Protein AF-A0A3D6E0A5-F1 (afdb_monomer_lite)

Secondary structure (DSSP, 8-state):
-EEEEE--SSS-EE-TT-EEESTT--TTSEE-BS-SEE-TT-EEEEEES-GGGHHHHHHHHHTT-PPTT--EEEE--TT----TT-EEEEEE-TTS-EEEEEEE-SPPTTB-B--TT---EEE-PBP-TTSTT-EE-TTSS-EE-TTT---PPPHHHHHHHHHHHHHHHHHHHTT--

Radius of gyration: 19.23 Å; chains: 1; bounding box: 33×54×60 Å

Foldseek 3Di:
DKDKDFQQDQAKDAQVQKAKAKQVQFTPFKRKFQDGIAGHQWMAMEAEDAPVCVVVVCCFAQNVHRDPPHGYIYIYHPPGDADQQKMKIWMAGNVSHTPAIEIEGHDDFQWDFDDLVRDGYYGYHIADDPPQQWHQTPNRRHIDRHRRRGNDDPCVVVVVVVVVVVVVVVVVVVVVD

pLDDT: mean 89.57, std 15.2, range [41.59, 98.75]

Structure (mmCIF, N/CA/C/O backbone):
data_AF-A0A3D6E0A5-F1
#
_entry.id   AF-A0A3D6E0A5-F1
#
loop_
_atom_site.group_PDB
_atom_site.id
_atom_site.type_symbol
_atom_site.label_atom_id
_atom_site.label_alt_id
_atom_site.label_comp_id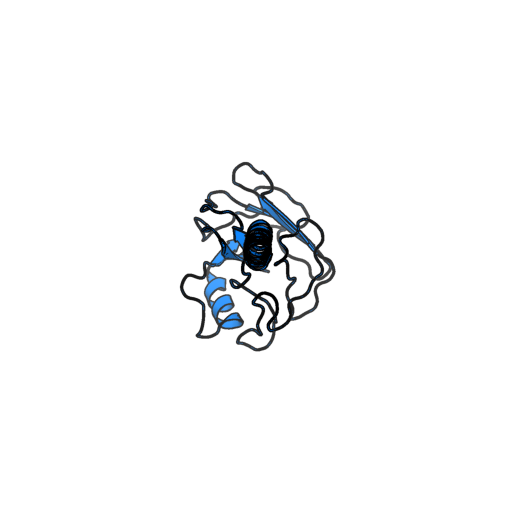
_atom_site.label_asym_id
_atom_site.label_entity_id
_atom_site.label_seq_id
_atom_site.pdbx_PDB_ins_code
_atom_site.Cartn_x
_atom_site.Cartn_y
_atom_site.Cartn_z
_atom_site.occupancy
_atom_site.B_iso_or_equiv
_atom_site.auth_seq_id
_atom_site.auth_comp_id
_atom_site.auth_asym_id
_atom_site.auth_atom_id
_atom_site.pdbx_PDB_model_num
ATOM 1 N N . ASP A 1 1 ? 1.476 5.885 -8.068 1.00 93.38 1 ASP A N 1
ATOM 2 C CA . ASP A 1 1 ? 1.924 5.142 -6.870 1.00 93.38 1 ASP A CA 1
ATOM 3 C C . ASP A 1 1 ? 0.950 4.048 -6.454 1.00 93.38 1 ASP A C 1
ATOM 5 O O . ASP A 1 1 ? -0.028 3.810 -7.159 1.00 93.38 1 ASP A O 1
ATOM 9 N N . TRP A 1 2 ? 1.235 3.323 -5.371 1.00 97.38 2 TRP A N 1
ATOM 10 C CA . TRP A 1 2 ? 0.313 2.346 -4.787 1.00 97.38 2 TRP A CA 1
ATOM 11 C C . TRP A 1 2 ? 0.581 2.151 -3.292 1.00 97.38 2 TRP A C 1
ATOM 13 O O . TRP A 1 2 ? 1.683 2.415 -2.812 1.00 97.38 2 TRP A O 1
ATOM 23 N N . PHE A 1 3 ? -0.422 1.660 -2.568 1.00 97.94 3 PHE A N 1
ATOM 24 C CA . PHE A 1 3 ? -0.287 1.196 -1.188 1.00 97.94 3 PHE A CA 1
ATOM 25 C C . PHE A 1 3 ? -1.144 -0.053 -0.953 1.00 97.94 3 PHE A C 1
ATOM 27 O O . PHE A 1 3 ? -2.043 -0.369 -1.737 1.00 97.94 3 PHE A O 1
ATOM 34 N N . GLU A 1 4 ? -0.863 -0.762 0.136 1.00 96.38 4 GLU A N 1
ATOM 35 C CA . GLU A 1 4 ? -1.646 -1.905 0.603 1.00 96.38 4 GLU A CA 1
ATOM 36 C C . GLU A 1 4 ? -2.386 -1.540 1.890 1.00 96.38 4 GLU A C 1
ATOM 38 O O . GLU A 1 4 ? -1.861 -0.817 2.739 1.00 96.38 4 GLU A O 1
ATOM 43 N N . LEU A 1 5 ? -3.610 -2.044 2.031 1.00 97.00 5 LEU A N 1
ATOM 44 C CA . LEU A 1 5 ? -4.405 -1.922 3.245 1.00 97.00 5 LEU A CA 1
ATOM 45 C C . LEU A 1 5 ? -4.794 -3.315 3.737 1.00 97.00 5 LEU A C 1
ATOM 47 O O . LEU A 1 5 ? -5.479 -4.057 3.033 1.00 97.00 5 LEU A O 1
ATOM 51 N N . THR A 1 6 ? -4.383 -3.642 4.958 1.00 95.25 6 THR A N 1
ATOM 52 C CA . THR A 1 6 ? -4.689 -4.921 5.606 1.00 95.25 6 THR A CA 1
ATOM 53 C C . THR A 1 6 ? -5.752 -4.724 6.673 1.00 95.25 6 THR A C 1
ATOM 55 O O . THR A 1 6 ? -5.620 -3.863 7.544 1.00 95.25 6 THR A O 1
ATOM 58 N N . ASN A 1 7 ? -6.792 -5.551 6.653 1.00 94.81 7 ASN A N 1
ATOM 59 C CA . ASN A 1 7 ? -7.727 -5.638 7.764 1.00 94.81 7 ASN A CA 1
ATOM 60 C C . ASN A 1 7 ? -7.181 -6.614 8.810 1.00 94.81 7 ASN A C 1
ATOM 62 O O . ASN A 1 7 ? -7.323 -7.826 8.678 1.00 94.81 7 ASN A O 1
ATOM 66 N N . THR A 1 8 ? -6.576 -6.087 9.869 1.00 92.12 8 THR A N 1
ATOM 67 C CA . THR A 1 8 ? -6.044 -6.898 10.975 1.00 92.12 8 THR A CA 1
ATOM 68 C C . THR A 1 8 ? -7.121 -7.364 11.959 1.00 92.12 8 THR A C 1
ATOM 70 O O . THR A 1 8 ? -6.834 -8.159 12.848 1.00 92.12 8 THR A O 1
ATOM 73 N N . GLY A 1 9 ? -8.364 -6.897 11.805 1.00 91.44 9 GLY A N 1
ATOM 74 C CA . GLY A 1 9 ? -9.479 -7.269 12.665 1.00 91.44 9 GLY A CA 1
ATOM 75 C C . GLY A 1 9 ? -10.086 -8.636 12.335 1.00 91.44 9 GLY A C 1
ATOM 76 O O . GLY A 1 9 ? -9.824 -9.249 11.302 1.00 91.44 9 GLY A O 1
ATOM 77 N N . ALA A 1 10 ? -10.978 -9.093 13.215 1.00 92.75 10 ALA A N 1
ATOM 78 C CA . ALA A 1 10 ? -11.644 -10.396 13.108 1.00 92.75 10 ALA A CA 1
ATOM 79 C C . ALA A 1 10 ? -12.917 -10.401 12.236 1.00 92.75 10 ALA A C 1
ATOM 81 O O . ALA A 1 10 ? -13.546 -11.446 12.065 1.00 92.75 10 ALA A O 1
ATOM 82 N N . VAL A 1 11 ? -13.336 -9.249 11.705 1.00 95.31 11 VAL A N 1
ATOM 83 C CA . VAL A 1 11 ? -14.570 -9.103 10.916 1.00 95.31 11 VAL A CA 1
ATOM 84 C C . VAL A 1 11 ? -14.313 -8.332 9.634 1.00 95.31 11 VAL A C 1
ATOM 86 O O . VAL A 1 11 ? -13.415 -7.496 9.579 1.00 95.31 11 VAL A O 1
ATOM 89 N N . ALA A 1 12 ? -15.120 -8.596 8.607 1.00 97.19 12 ALA A N 1
ATOM 90 C CA . ALA A 1 12 ? -15.023 -7.873 7.347 1.00 97.19 12 ALA A CA 1
ATOM 91 C C . ALA A 1 12 ? -15.338 -6.378 7.530 1.00 97.19 12 ALA A C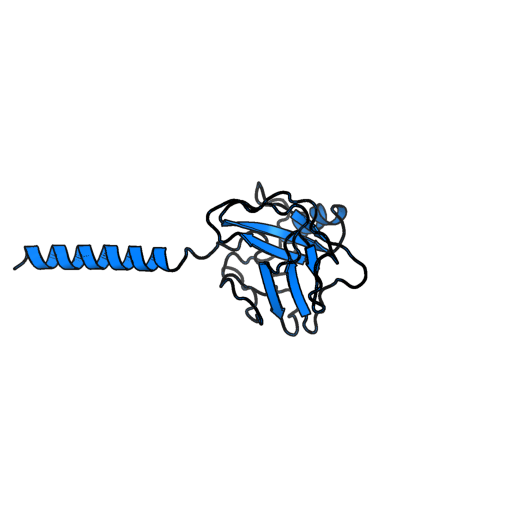 1
ATOM 93 O O . ALA A 1 12 ? -16.301 -6.014 8.210 1.00 97.19 12 ALA A O 1
ATOM 94 N N . VAL A 1 13 ? -14.549 -5.524 6.879 1.00 98.25 13 VAL A N 1
ATOM 95 C CA . VAL A 1 13 ? -14.703 -4.066 6.889 1.00 98.25 13 VAL A CA 1
ATOM 96 C C . VAL A 1 13 ? -15.248 -3.610 5.542 1.00 98.25 13 VAL A C 1
ATOM 98 O O . VAL A 1 13 ? -14.695 -3.942 4.497 1.00 98.25 13 VAL A O 1
ATOM 101 N N . ASN A 1 14 ? -16.341 -2.847 5.558 1.00 98.25 14 ASN A N 1
ATOM 102 C CA . ASN A 1 14 ? -16.909 -2.229 4.361 1.00 98.25 14 ASN A CA 1
ATOM 103 C C . ASN A 1 14 ? -16.15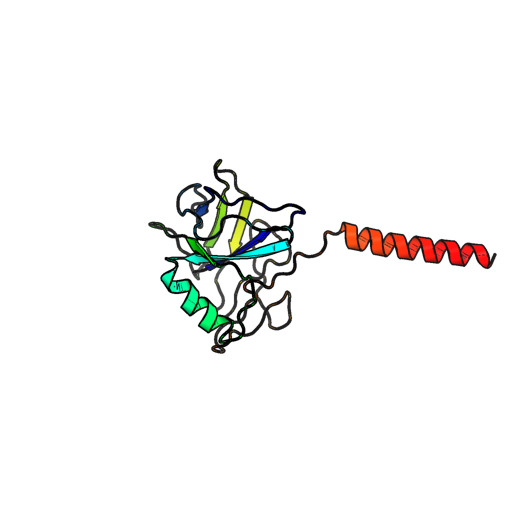9 -0.927 4.033 1.00 98.25 14 ASN A C 1
ATOM 105 O O . ASN A 1 14 ? -16.028 -0.064 4.903 1.00 98.25 14 ASN A O 1
ATOM 109 N N . LEU A 1 15 ? -15.709 -0.784 2.784 1.00 98.50 15 LEU A N 1
ATOM 110 C CA . LEU A 1 15 ? -14.943 0.373 2.306 1.00 98.50 15 LEU A CA 1
ATOM 111 C C . LEU A 1 15 ? -15.792 1.426 1.579 1.00 98.50 15 LEU A C 1
ATOM 113 O O . LEU A 1 15 ? -15.262 2.386 1.023 1.00 98.50 15 LEU A O 1
ATOM 117 N N . GLY A 1 16 ? -17.114 1.269 1.553 1.00 98.19 16 GLY A N 1
ATOM 118 C CA . GLY A 1 16 ? -18.021 2.204 0.902 1.00 98.19 16 GLY A CA 1
ATOM 119 C C . GLY A 1 16 ? -17.827 3.621 1.436 1.00 98.19 16 GLY A C 1
ATOM 120 O O . GLY A 1 16 ? -18.004 3.866 2.626 1.00 98.19 16 GLY A O 1
ATOM 121 N N . GLY A 1 17 ? -17.450 4.545 0.550 1.00 98.00 17 GLY A N 1
ATOM 122 C CA . GLY A 1 17 ? -17.202 5.949 0.886 1.00 98.00 17 GLY A CA 1
ATOM 123 C C . GLY A 1 17 ? -15.860 6.228 1.567 1.00 98.00 17 GLY A C 1
ATOM 124 O O . GLY A 1 17 ? -15.648 7.353 2.004 1.00 98.00 17 GLY A O 1
ATOM 125 N N . TRP A 1 18 ? -14.962 5.245 1.675 1.00 98.75 18 TRP A N 1
ATOM 126 C CA . TRP A 1 18 ? -13.612 5.484 2.180 1.00 98.75 18 TRP A CA 1
ATOM 127 C C . TRP A 1 18 ? -12.785 6.295 1.184 1.00 98.75 18 TRP A C 1
ATOM 129 O O . TRP A 1 18 ? -13.012 6.272 -0.028 1.00 98.75 18 TRP A O 1
ATOM 139 N N . SER A 1 19 ? -11.790 6.997 1.709 1.00 98.44 19 SER A N 1
ATOM 140 C CA . SER A 1 19 ? -10.868 7.821 0.932 1.00 98.44 19 SER A CA 1
ATOM 141 C C . SER A 1 19 ? -9.463 7.716 1.496 1.00 98.44 19 SER A C 1
ATOM 143 O O . SER A 1 19 ? -9.303 7.485 2.695 1.00 98.44 19 SER A O 1
ATOM 145 N N . MET A 1 20 ? -8.467 7.968 0.661 1.00 98.31 20 MET A N 1
ATOM 146 C CA . MET A 1 20 ? -7.109 8.243 1.104 1.00 98.31 20 MET A CA 1
ATOM 147 C C . MET A 1 20 ? -6.721 9.691 0.812 1.00 98.31 20 MET A C 1
ATOM 149 O O . MET A 1 20 ? -7.386 10.377 0.029 1.00 98.31 20 MET A O 1
ATOM 153 N N . ASP A 1 21 ? -5.661 10.131 1.470 1.00 97.81 21 ASP A N 1
ATOM 154 C CA . ASP A 1 21 ? -4.924 11.337 1.129 1.00 97.81 21 ASP A CA 1
ATOM 155 C C . ASP A 1 21 ? -3.444 11.169 1.487 1.00 97.81 21 ASP A C 1
ATOM 157 O O . ASP A 1 21 ? -3.081 10.284 2.275 1.00 97.81 21 ASP A O 1
ATOM 161 N N . ASP A 1 22 ? -2.602 12.014 0.906 1.00 96.88 22 ASP A N 1
ATOM 162 C CA . ASP A 1 22 ? -1.162 12.025 1.146 1.00 96.88 22 ASP A CA 1
ATOM 163 C C . ASP A 1 22 ? -0.806 12.831 2.415 1.00 96.88 22 ASP A C 1
ATOM 165 O O . ASP A 1 22 ? -1.545 12.820 3.408 1.00 96.88 22 ASP A O 1
ATOM 169 N N . SER A 1 23 ? 0.332 13.527 2.426 1.00 96.44 23 SER A N 1
ATOM 170 C CA . SER A 1 23 ? 0.779 14.402 3.516 1.00 96.44 23 SER A CA 1
ATOM 171 C C . SER A 1 23 ? -0.233 15.458 3.978 1.00 96.44 23 SER A C 1
ATOM 173 O O . SER A 1 23 ? -0.129 15.922 5.117 1.00 96.44 23 SER A O 1
ATOM 175 N N . SER A 1 24 ? -1.208 15.851 3.151 1.00 95.75 24 SER A N 1
ATOM 176 C CA . SER A 1 24 ? -2.228 16.824 3.567 1.00 95.75 24 SER A CA 1
ATOM 177 C C . SER A 1 24 ? -3.231 16.253 4.588 1.00 95.75 24 SER A C 1
ATOM 179 O O . SER A 1 24 ? -3.807 17.011 5.374 1.00 95.75 24 SER A O 1
ATOM 181 N N . ALA A 1 25 ? -3.377 14.922 4.638 1.00 96.19 25 ALA A N 1
ATOM 182 C CA . ALA A 1 25 ? -4.222 14.186 5.580 1.00 96.19 25 ALA A CA 1
ATOM 183 C C . ALA A 1 25 ? -5.682 14.684 5.644 1.00 96.19 25 ALA A C 1
ATOM 185 O O . ALA A 1 25 ? -6.295 14.754 6.714 1.00 96.19 25 ALA A O 1
ATOM 186 N N . THR A 1 26 ? -6.256 15.011 4.489 1.00 96.44 26 THR A N 1
ATOM 187 C CA . THR A 1 26 ? -7.617 15.524 4.344 1.00 96.44 26 THR A CA 1
ATOM 188 C C . THR A 1 26 ? -8.571 14.419 3.889 1.00 96.44 26 THR A C 1
ATOM 190 O O . THR A 1 26 ? -8.455 13.859 2.802 1.00 96.44 26 THR A O 1
ATOM 193 N N . ALA A 1 27 ? -9.583 14.119 4.704 1.00 97.38 27 ALA A N 1
ATOM 194 C CA . ALA A 1 27 ? -10.605 13.142 4.339 1.00 97.38 27 ALA A CA 1
ATOM 195 C C . ALA A 1 27 ? -11.415 13.574 3.100 1.00 97.38 27 ALA A C 1
ATOM 197 O O . ALA A 1 27 ? -11.771 14.742 2.944 1.00 97.38 27 ALA A O 1
ATOM 198 N N . GLY A 1 28 ? -11.773 12.607 2.253 1.00 95.94 28 GLY A N 1
ATOM 199 C CA . GLY A 1 28 ? -12.629 12.801 1.082 1.00 95.94 28 GLY A CA 1
ATOM 200 C C . GLY A 1 28 ? -11.919 13.276 -0.191 1.00 95.94 28 GLY A C 1
ATOM 201 O O . GLY A 1 28 ? -12.602 13.472 -1.194 1.00 95.94 28 GLY A O 1
ATOM 202 N N . VAL A 1 29 ? -10.591 13.445 -0.180 1.00 94.31 29 VAL A N 1
ATOM 203 C CA . VAL A 1 29 ? -9.826 13.958 -1.335 1.00 94.31 29 VAL A CA 1
ATOM 204 C C . VAL A 1 29 ? -9.706 12.928 -2.460 1.00 94.31 29 VAL A C 1
ATOM 206 O O . VAL A 1 29 ? -10.063 13.239 -3.597 1.00 94.31 29 VAL A O 1
ATOM 209 N N . ALA A 1 30 ? -9.258 11.704 -2.158 1.00 97.62 30 ALA A N 1
ATOM 210 C CA . ALA A 1 30 ? -9.122 10.633 -3.145 1.00 97.62 30 ALA A CA 1
ATOM 211 C C . ALA A 1 30 ? -9.957 9.402 -2.738 1.00 97.62 30 ALA A C 1
ATOM 213 O O . ALA A 1 30 ? -9.525 8.604 -1.901 1.00 97.62 30 ALA A O 1
ATOM 214 N N . PRO A 1 31 ? -11.173 9.225 -3.292 1.00 98.00 31 PRO A N 1
ATOM 215 C CA . PRO A 1 31 ? -12.019 8.075 -2.984 1.00 98.00 31 PRO A CA 1
ATOM 216 C C . PRO A 1 31 ? -11.344 6.744 -3.326 1.00 98.00 31 PRO A C 1
ATOM 218 O O . PRO A 1 31 ? -10.755 6.594 -4.397 1.00 98.00 31 PRO A O 1
ATOM 221 N N . LEU A 1 32 ? -11.495 5.761 -2.440 1.00 98.56 32 LEU A N 1
ATOM 222 C CA . LEU A 1 32 ? -11.082 4.384 -2.689 1.00 98.56 32 LEU A CA 1
ATOM 223 C C . LEU A 1 32 ? -12.170 3.665 -3.489 1.00 98.56 32 LEU A C 1
ATOM 225 O O . LEU A 1 32 ? -13.335 3.618 -3.092 1.00 98.56 32 LEU A O 1
ATOM 229 N N . THR A 1 33 ? -11.799 3.112 -4.640 1.00 98.38 33 THR A N 1
ATOM 230 C CA . THR A 1 33 ? -12.732 2.500 -5.598 1.00 98.38 33 THR A CA 1
ATOM 231 C C . THR A 1 33 ? -12.296 1.091 -5.988 1.00 98.38 33 THR A C 1
ATOM 233 O O . THR A 1 33 ? -11.149 0.710 -5.783 1.00 98.38 33 THR A O 1
ATOM 236 N N . GLY A 1 34 ? -13.213 0.294 -6.543 1.00 97.50 34 GLY A N 1
ATOM 237 C CA . GLY A 1 34 ? -12.928 -1.061 -7.039 1.00 97.50 34 GLY A CA 1
ATOM 238 C C . GLY A 1 34 ? -12.996 -2.176 -5.989 1.00 97.50 34 GLY A C 1
ATOM 239 O O . GLY A 1 34 ? -13.091 -3.339 -6.369 1.00 97.50 34 GLY A O 1
ATOM 240 N N . ILE A 1 35 ? -13.030 -1.841 -4.695 1.00 98.06 35 ILE A N 1
ATOM 241 C CA . ILE A 1 35 ? -13.095 -2.803 -3.584 1.00 98.06 35 ILE A CA 1
ATOM 242 C C . ILE A 1 35 ? -14.245 -2.421 -2.651 1.00 98.06 35 ILE A C 1
ATOM 244 O O . ILE A 1 35 ? -14.290 -1.307 -2.135 1.00 98.06 35 ILE A O 1
ATOM 248 N N . ALA A 1 36 ? -15.183 -3.345 -2.428 1.00 97.38 36 ALA A N 1
ATOM 249 C CA . ALA A 1 36 ? -16.349 -3.105 -1.571 1.00 97.38 36 ALA A CA 1
ATOM 250 C C . ALA A 1 36 ? -16.075 -3.406 -0.090 1.00 97.38 36 ALA A C 1
ATOM 252 O O . ALA A 1 36 ? -16.585 -2.717 0.797 1.00 97.38 36 ALA A O 1
ATOM 253 N N . SER A 1 37 ? -15.288 -4.446 0.185 1.00 97.56 37 SER A N 1
ATOM 254 C CA . SER A 1 37 ? -14.969 -4.878 1.542 1.00 97.56 37 SER A CA 1
ATOM 255 C C . SER A 1 37 ? -13.649 -5.631 1.604 1.00 97.56 37 SER A C 1
ATOM 257 O O . SER A 1 37 ? -13.299 -6.324 0.651 1.00 97.56 37 SER A O 1
ATOM 259 N N . ILE A 1 38 ? -13.000 -5.555 2.763 1.00 96.44 38 ILE A N 1
ATOM 260 C CA . ILE A 1 38 ? -11.809 -6.333 3.109 1.00 96.44 38 ILE A CA 1
ATOM 261 C C . ILE A 1 3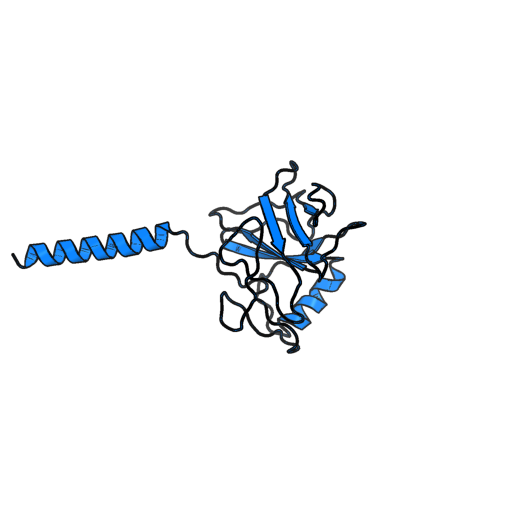8 ? -12.206 -7.353 4.178 1.00 96.44 38 ILE A C 1
ATOM 263 O O . ILE A 1 38 ? -12.684 -6.970 5.251 1.00 96.44 38 ILE A O 1
ATOM 267 N N . ALA A 1 39 ? -12.046 -8.644 3.903 1.00 95.50 39 ALA A N 1
ATOM 268 C CA . ALA A 1 39 ? -12.284 -9.716 4.863 1.00 95.50 39 ALA A CA 1
ATOM 269 C C . ALA A 1 39 ? -11.302 -9.652 6.048 1.00 95.50 39 ALA A C 1
ATOM 271 O O . ALA A 1 39 ? -10.298 -8.947 6.012 1.00 95.50 39 ALA A O 1
ATOM 272 N N . ALA A 1 40 ? -11.602 -10.373 7.128 1.00 93.44 40 ALA A N 1
ATOM 273 C CA . ALA A 1 40 ? -10.693 -10.485 8.268 1.00 93.44 40 ALA A CA 1
ATOM 274 C C . ALA A 1 40 ? -9.351 -11.097 7.830 1.00 93.44 40 ALA A C 1
ATOM 276 O O . ALA A 1 40 ? -9.339 -12.163 7.214 1.00 93.44 40 ALA A O 1
ATOM 277 N N . GLY A 1 41 ? -8.242 -10.427 8.139 1.00 90.31 41 GLY A N 1
ATOM 278 C CA . GLY A 1 41 ? -6.892 -10.837 7.747 1.00 90.31 41 GLY A CA 1
ATOM 279 C C . GLY A 1 41 ? -6.556 -10.648 6.264 1.00 90.31 41 GLY A C 1
ATOM 280 O O . GLY A 1 41 ? -5.479 -11.059 5.845 1.00 90.31 41 GLY A O 1
ATOM 281 N N . GLU A 1 42 ? -7.450 -10.065 5.460 1.00 93.31 42 GLU A N 1
ATOM 282 C CA . GLU A 1 42 ? -7.192 -9.814 4.042 1.00 93.31 42 GLU A CA 1
ATOM 283 C C . GLU A 1 42 ? -6.391 -8.521 3.844 1.00 93.31 42 GLU A C 1
ATOM 285 O O . GLU A 1 42 ? -6.620 -7.510 4.514 1.00 93.31 42 GLU A O 1
ATOM 290 N N . SER A 1 43 ? -5.483 -8.568 2.874 1.00 94.44 43 SER A N 1
ATOM 291 C CA . SER A 1 43 ? -4.778 -7.421 2.319 1.00 94.44 43 SER A CA 1
ATOM 292 C C . SER A 1 43 ? -5.300 -7.091 0.929 1.00 94.44 43 SER A C 1
ATOM 294 O O . SER A 1 43 ? -5.460 -7.982 0.093 1.00 94.44 43 SER A O 1
ATOM 296 N N . VAL A 1 44 ? -5.499 -5.805 0.656 1.00 97.19 44 VAL A N 1
ATOM 297 C CA . VAL A 1 44 ? -5.914 -5.313 -0.661 1.00 97.19 44 VAL A CA 1
ATOM 298 C C . VAL A 1 44 ? -5.011 -4.189 -1.141 1.00 97.19 44 VAL A C 1
ATOM 300 O O . VAL A 1 44 ? -4.411 -3.477 -0.338 1.00 97.19 44 VAL A O 1
ATOM 303 N N . ILE A 1 45 ? -4.936 -4.004 -2.456 1.00 98.25 45 ILE A N 1
ATOM 304 C CA . ILE A 1 45 ? -4.023 -3.042 -3.079 1.00 98.25 45 ILE A CA 1
ATOM 305 C C . ILE A 1 45 ? -4.821 -1.888 -3.668 1.00 98.25 45 ILE A C 1
ATOM 307 O O . ILE A 1 45 ? -5.824 -2.105 -4.346 1.00 98.25 45 ILE A O 1
ATOM 311 N N . PHE A 1 46 ? -4.344 -0.665 -3.464 1.00 98.56 46 PHE A N 1
ATOM 312 C CA . PHE A 1 46 ? -4.876 0.533 -4.096 1.00 98.56 46 PHE A CA 1
ATOM 313 C C . PHE A 1 46 ? -3.800 1.195 -4.946 1.00 98.56 46 PHE A C 1
ATOM 315 O O . PHE A 1 46 ? -2.743 1.565 -4.442 1.00 98.56 46 PHE A O 1
ATOM 322 N N . ILE A 1 47 ? -4.082 1.349 -6.239 1.00 98.38 47 ILE A N 1
ATOM 323 C CA . ILE A 1 47 ? -3.173 1.966 -7.210 1.00 98.38 47 ILE A CA 1
ATOM 324 C C . ILE A 1 47 ? -3.685 3.360 -7.558 1.00 98.38 47 ILE A C 1
ATOM 326 O O . ILE A 1 47 ? -4.865 3.532 -7.878 1.00 98.38 47 ILE A O 1
ATOM 330 N N . GLU A 1 48 ? -2.790 4.338 -7.554 1.00 98.00 48 GLU A N 1
ATOM 331 C CA . GLU A 1 48 ? -3.087 5.675 -8.043 1.00 98.00 48 GLU A CA 1
ATOM 332 C C . GLU A 1 48 ? -3.412 5.640 -9.541 1.00 98.00 48 GLU A C 1
ATOM 334 O O . GLU A 1 48 ? -2.611 5.189 -10.362 1.00 98.00 48 GLU A O 1
ATOM 339 N N . GLY A 1 49 ? -4.587 6.134 -9.909 1.00 96.56 49 GLY A N 1
ATOM 340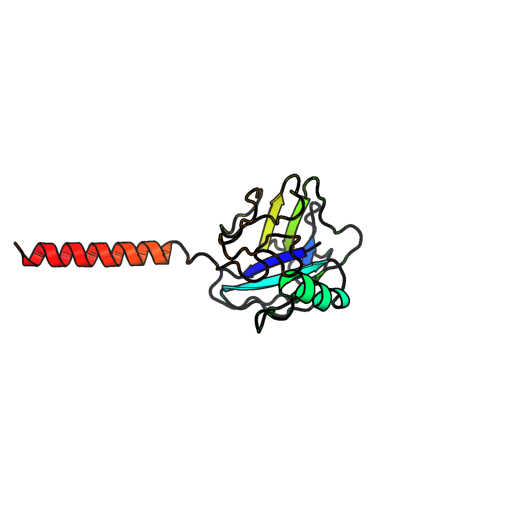 C CA . GLY A 1 49 ? -5.080 6.178 -11.273 1.00 96.56 49 GLY A CA 1
ATOM 341 C C . GLY A 1 49 ? -6.413 5.457 -11.414 1.00 96.56 49 GLY A C 1
ATOM 342 O O . GLY A 1 49 ? -7.316 5.601 -10.593 1.00 96.56 49 GLY A O 1
ATOM 343 N N . SER A 1 50 ? -6.564 4.713 -12.507 1.00 95.38 50 SER A N 1
ATOM 344 C CA . SER A 1 50 ? -7.810 4.018 -12.834 1.00 95.38 50 SER A CA 1
ATOM 345 C C . SER A 1 50 ? -7.590 2.519 -12.993 1.00 95.38 50 SER A C 1
ATOM 347 O O . SER A 1 50 ? -6.456 2.056 -13.134 1.00 95.38 50 SER A O 1
ATOM 349 N N . SER A 1 51 ? -8.688 1.766 -13.062 1.00 97.06 51 SER A N 1
ATOM 350 C CA . SER A 1 51 ? -8.670 0.308 -13.210 1.00 97.06 51 SER A CA 1
ATOM 351 C C . SER A 1 51 ? -7.934 -0.194 -14.457 1.00 97.06 51 SER A C 1
ATOM 353 O O . SER A 1 51 ? -7.553 -1.363 -14.513 1.00 97.06 51 SER A O 1
ATOM 355 N N . SER A 1 52 ? -7.657 0.679 -15.434 1.00 97.12 52 SER A N 1
ATOM 356 C CA . SER A 1 52 ? -6.809 0.363 -16.588 1.00 97.12 52 SER A CA 1
ATOM 357 C C . SER A 1 52 ? -5.377 -0.036 -16.209 1.00 97.12 52 SER A C 1
ATOM 359 O O . SER A 1 52 ? -4.709 -0.689 -17.004 1.00 97.12 52 SER A O 1
ATOM 361 N N . LEU A 1 53 ? -4.891 0.356 -15.026 1.00 97.19 53 LEU A N 1
ATOM 362 C CA . LEU A 1 53 ? -3.540 0.040 -14.547 1.00 97.19 53 LEU A CA 1
ATOM 363 C C . LEU A 1 53 ? -3.452 -1.326 -13.853 1.00 97.19 53 LEU A C 1
ATOM 365 O O . LEU A 1 53 ? -2.358 -1.874 -13.725 1.00 97.19 53 LEU A O 1
ATOM 369 N N . ASN A 1 54 ? -4.584 -1.904 -13.441 1.00 97.00 54 ASN A N 1
ATOM 370 C CA . ASN A 1 54 ? -4.607 -3.089 -12.579 1.00 97.00 54 ASN A CA 1
ATOM 371 C C . ASN A 1 54 ? -3.984 -4.309 -13.275 1.00 97.00 54 ASN A C 1
ATOM 373 O O . ASN A 1 54 ? -3.225 -5.052 -12.660 1.00 97.00 54 ASN A O 1
ATOM 377 N N . ALA A 1 55 ? -4.248 -4.491 -14.574 1.00 96.38 55 ALA A N 1
ATOM 378 C CA . ALA A 1 55 ? -3.658 -5.581 -15.353 1.00 96.38 55 ALA A CA 1
ATOM 379 C C . ALA A 1 55 ? -2.134 -5.437 -15.497 1.00 96.38 55 ALA A C 1
ATOM 381 O O . ALA A 1 55 ? -1.410 -6.425 -15.386 1.00 96.38 55 ALA A O 1
ATOM 382 N N . THR A 1 56 ? -1.644 -4.210 -15.699 1.00 97.31 56 THR A N 1
ATOM 383 C CA . THR A 1 56 ? -0.205 -3.925 -15.764 1.00 97.31 56 THR A CA 1
ATOM 384 C C . THR A 1 56 ? 0.459 -4.217 -14.427 1.00 97.31 56 THR A C 1
ATOM 386 O O . THR A 1 56 ? 1.451 -4.933 -14.397 1.00 97.31 56 THR A O 1
ATOM 389 N N . PHE A 1 57 ? -0.126 -3.749 -13.321 1.00 97.56 57 PHE A N 1
ATOM 390 C CA . PHE A 1 57 ? 0.381 -4.035 -11.980 1.00 97.56 57 PHE A CA 1
ATOM 391 C C . PHE A 1 57 ? 0.483 -5.541 -11.721 1.00 97.56 57 PHE A C 1
ATOM 393 O O . PHE A 1 57 ? 1.523 -6.024 -11.277 1.00 97.56 57 PHE A O 1
ATOM 400 N N . LEU A 1 58 ? -0.571 -6.295 -12.054 1.00 97.12 58 LEU A N 1
ATOM 401 C CA . LEU A 1 58 ? -0.575 -7.749 -11.907 1.00 97.12 58 LEU A CA 1
ATOM 402 C C . LEU A 1 58 ? 0.525 -8.415 -12.736 1.00 97.12 58 LEU A C 1
ATOM 404 O O . LEU A 1 58 ? 1.227 -9.289 -12.233 1.00 97.12 58 LEU A O 1
ATOM 408 N N . SER A 1 59 ? 0.696 -7.987 -13.988 1.00 97.06 59 SER A N 1
ATOM 409 C CA . SER A 1 59 ? 1.734 -8.520 -14.869 1.00 97.06 59 SER A CA 1
ATOM 410 C C . SER A 1 59 ? 3.144 -8.202 -14.366 1.00 97.06 59 SER A C 1
ATOM 412 O O . SER A 1 59 ? 4.006 -9.071 -14.445 1.00 97.06 59 SER A O 1
ATOM 414 N N . THR A 1 60 ? 3.385 -6.990 -13.862 1.00 97.62 60 THR A N 1
ATOM 415 C CA . THR A 1 60 ? 4.687 -6.566 -13.323 1.00 97.62 60 THR A CA 1
ATOM 416 C C . THR A 1 60 ? 5.047 -7.355 -12.072 1.00 97.62 60 THR A C 1
ATOM 418 O O . THR A 1 60 ? 6.120 -7.946 -11.996 1.00 97.62 60 THR A O 1
ATOM 421 N N . TRP A 1 61 ? 4.135 -7.428 -11.102 1.00 97.62 61 TRP A N 1
ATOM 422 C CA . TRP A 1 61 ? 4.435 -8.058 -9.820 1.00 97.62 61 TRP A CA 1
ATOM 423 C C . TRP A 1 61 ? 4.381 -9.577 -9.882 1.00 97.62 61 TRP A C 1
ATOM 425 O O . TRP A 1 61 ? 5.271 -10.238 -9.358 1.00 97.62 61 TRP A O 1
ATOM 435 N N . PHE A 1 62 ? 3.377 -10.146 -10.543 1.00 97.06 62 PHE A N 1
ATOM 436 C CA . PHE A 1 62 ? 3.093 -11.578 -10.447 1.00 97.06 62 PHE A CA 1
ATOM 437 C C . PHE A 1 62 ? 3.263 -12.336 -11.767 1.00 97.06 62 PHE A C 1
ATOM 439 O O . PHE A 1 62 ? 3.251 -13.571 -11.771 1.00 97.06 62 PHE A O 1
ATOM 446 N N . GLY A 1 63 ? 3.403 -11.638 -12.898 1.00 96.38 63 GLY A N 1
ATOM 447 C CA . GLY A 1 63 ? 3.414 -12.262 -14.218 1.00 96.38 63 GLY A CA 1
ATOM 448 C C . GLY A 1 63 ? 2.138 -13.076 -14.442 1.00 96.38 63 GLY A C 1
ATOM 449 O O . GLY A 1 63 ? 1.027 -12.565 -14.326 1.00 96.38 63 GLY A O 1
ATOM 450 N N . SER A 1 64 ? 2.288 -14.369 -14.733 1.00 94.38 64 SER A N 1
ATOM 451 C CA . SER A 1 64 ? 1.167 -15.308 -14.878 1.00 94.38 64 SER A CA 1
ATOM 452 C C . SER A 1 64 ? 0.675 -15.928 -13.561 1.00 94.38 64 SER A C 1
ATOM 454 O O . SER A 1 64 ? -0.264 -16.721 -13.591 1.00 94.38 64 SER A O 1
ATOM 456 N N . ASN A 1 65 ? 1.278 -15.588 -12.417 1.00 92.56 65 ASN A N 1
ATOM 457 C CA . ASN A 1 65 ? 1.053 -16.245 -11.123 1.00 92.56 65 ASN A CA 1
ATOM 458 C C . ASN A 1 65 ? 0.375 -15.328 -10.092 1.00 92.56 65 ASN A C 1
ATOM 460 O O . ASN A 1 65 ? 0.670 -15.403 -8.900 1.00 92.56 65 ASN A O 1
ATOM 464 N N . ALA A 1 66 ? -0.519 -14.442 -10.538 1.00 92.62 66 ALA A N 1
ATOM 465 C CA . ALA A 1 66 ? -1.288 -13.592 -9.633 1.00 92.62 66 ALA A CA 1
ATOM 466 C C . ALA A 1 66 ? -2.116 -14.438 -8.639 1.00 92.62 66 ALA A C 1
ATOM 468 O O . ALA A 1 66 ? -2.807 -15.366 -9.077 1.00 92.62 66 ALA A O 1
ATOM 469 N N . PRO A 1 67 ? -2.088 -14.133 -7.325 1.00 90.75 67 PRO A N 1
ATOM 470 C CA . PRO A 1 67 ? -2.893 -14.843 -6.342 1.00 90.75 67 PRO A CA 1
ATOM 471 C C . PRO A 1 67 ? -4.383 -14.778 -6.680 1.00 90.75 67 PRO A C 1
ATOM 473 O O . PRO A 1 67 ? -4.938 -13.712 -6.961 1.00 90.75 67 PRO A O 1
ATOM 476 N N . ALA A 1 68 ? -5.051 -15.930 -6.627 1.00 87.75 68 ALA A N 1
ATOM 477 C CA . ALA A 1 68 ? -6.494 -15.984 -6.794 1.00 87.75 68 ALA A CA 1
ATOM 478 C C . ALA A 1 68 ? -7.173 -15.205 -5.659 1.00 87.75 68 ALA A C 1
ATOM 480 O O . ALA A 1 68 ? -6.898 -15.446 -4.486 1.00 87.75 68 ALA A O 1
ATOM 481 N N . GLY A 1 69 ? -8.069 -14.286 -6.014 1.00 87.44 69 GLY A N 1
ATOM 482 C CA . GLY A 1 69 ? -8.788 -13.465 -5.040 1.00 87.44 69 GLY A CA 1
ATOM 483 C C . GLY A 1 69 ? -8.051 -12.204 -4.586 1.00 87.44 69 GLY A C 1
ATOM 484 O O . GLY A 1 69 ? -8.626 -11.466 -3.796 1.00 87.44 69 GLY A O 1
ATOM 485 N N . LEU A 1 70 ? -6.847 -11.909 -5.100 1.00 93.81 70 LEU A N 1
ATOM 486 C CA . LEU A 1 70 ? -6.203 -10.618 -4.852 1.00 93.81 70 LEU A CA 1
ATOM 487 C C . LEU A 1 70 ? -7.104 -9.481 -5.350 1.00 93.81 70 LEU A C 1
ATOM 489 O O . LEU A 1 70 ? -7.388 -9.376 -6.547 1.00 93.81 70 LEU A O 1
ATOM 493 N N . GLN A 1 71 ? -7.539 -8.626 -4.430 1.00 96.88 71 GLN A N 1
ATOM 494 C CA . GLN A 1 71 ? -8.351 -7.464 -4.758 1.00 96.88 71 GLN A CA 1
ATOM 495 C C . GLN A 1 71 ? -7.461 -6.252 -5.050 1.00 96.88 71 GLN A C 1
ATOM 497 O O . GLN A 1 71 ? -6.586 -5.893 -4.259 1.00 96.88 71 GLN A O 1
ATOM 502 N N . ILE A 1 72 ? -7.720 -5.604 -6.189 1.00 97.88 72 ILE A N 1
ATOM 503 C CA . ILE A 1 72 ? -7.052 -4.367 -6.598 1.00 97.88 72 ILE A CA 1
ATOM 504 C C . ILE A 1 72 ? -8.107 -3.298 -6.850 1.00 97.88 72 ILE A C 1
ATOM 506 O O . ILE A 1 72 ? -8.980 -3.446 -7.708 1.00 97.88 72 ILE A O 1
ATOM 510 N N . GLY A 1 73 ? -7.987 -2.218 -6.097 1.00 98.38 73 GLY A N 1
ATOM 511 C CA . GLY A 1 73 ? -8.746 -0.997 -6.236 1.00 98.38 73 GLY A CA 1
ATOM 512 C C . GLY A 1 73 ? -7.872 0.160 -6.691 1.00 98.38 73 GLY A C 1
ATOM 513 O O . GLY A 1 73 ? -6.679 0.021 -6.970 1.00 98.38 73 GLY A O 1
ATOM 514 N N . ASN A 1 74 ? -8.487 1.332 -6.762 1.00 98.69 74 ASN A N 1
ATOM 515 C CA . ASN A 1 74 ? -7.839 2.533 -7.257 1.00 98.69 74 ASN A CA 1
ATOM 516 C C . ASN A 1 74 ? -8.224 3.764 -6.444 1.00 98.69 74 ASN A C 1
ATOM 518 O O . ASN A 1 74 ? -9.307 3.815 -5.856 1.00 98.69 74 ASN A O 1
ATOM 522 N N . TYR A 1 75 ? -7.354 4.765 -6.478 1.00 98.25 75 TYR A N 1
ATOM 523 C CA . TYR A 1 75 ? -7.628 6.119 -6.010 1.00 98.25 75 TYR A CA 1
ATOM 524 C C . TYR A 1 75 ? -7.108 7.118 -7.035 1.00 98.25 75 TYR A C 1
ATOM 526 O O . TYR A 1 75 ? -6.134 6.852 -7.730 1.00 98.25 75 TYR A O 1
ATOM 534 N N . ALA A 1 76 ? -7.751 8.270 -7.144 1.00 96.25 76 ALA A N 1
ATOM 535 C CA . ALA A 1 76 ? -7.274 9.366 -7.973 1.00 96.25 76 ALA A CA 1
ATOM 536 C C . ALA A 1 76 ? -7.817 10.684 -7.423 1.00 96.25 76 ALA A C 1
ATOM 538 O O . ALA A 1 76 ? -8.885 10.716 -6.811 1.00 96.25 76 ALA A O 1
ATOM 539 N N . GLY A 1 77 ? -7.100 11.773 -7.673 1.00 89.62 77 GLY A N 1
ATOM 540 C CA . GLY A 1 77 ? -7.473 13.101 -7.209 1.00 89.62 77 GLY A CA 1
ATOM 541 C C . GLY A 1 77 ? -6.474 14.142 -7.691 1.00 89.62 77 GLY A C 1
ATOM 542 O O . GLY A 1 77 ? -5.354 13.818 -8.075 1.00 89.62 77 GLY A O 1
ATOM 543 N N . SER A 1 78 ? -6.882 15.408 -7.708 1.00 88.00 78 SER A N 1
ATOM 544 C CA . SER A 1 78 ? -5.935 16.492 -7.965 1.00 88.00 78 SER A CA 1
ATOM 545 C C . SER A 1 78 ? -5.089 16.713 -6.719 1.00 88.00 78 SER A C 1
ATOM 547 O O . SER A 1 78 ? -5.645 17.011 -5.667 1.00 88.00 78 SER A O 1
ATOM 549 N N . GLY A 1 79 ? -3.767 16.650 -6.866 1.00 84.69 79 GLY A N 1
ATOM 550 C CA . GLY A 1 79 ? -2.839 16.917 -5.768 1.00 84.69 79 GLY A CA 1
ATOM 551 C C . GLY A 1 79 ? -2.663 15.759 -4.790 1.00 84.69 79 GLY A C 1
ATOM 552 O O . GLY A 1 79 ? -2.146 16.017 -3.719 1.00 84.69 79 GLY A O 1
ATOM 553 N N . VAL A 1 80 ? -3.076 14.541 -5.165 1.00 91.06 80 VAL A N 1
ATOM 554 C CA . VAL A 1 80 ? -2.709 13.306 -4.462 1.00 91.06 80 VAL A CA 1
ATOM 555 C C . VAL A 1 80 ? -1.583 12.619 -5.232 1.00 91.06 80 VAL A C 1
ATOM 557 O O . VAL A 1 80 ? -1.602 12.620 -6.463 1.00 91.06 80 VAL A O 1
ATOM 560 N N . GLY A 1 81 ? -0.618 12.050 -4.521 1.00 92.50 81 GLY A N 1
ATOM 561 C CA . GLY A 1 81 ? 0.505 11.293 -5.079 1.00 92.50 81 GLY A CA 1
ATOM 562 C C . GLY A 1 81 ? 1.529 11.010 -3.986 1.00 92.50 81 GLY A C 1
ATOM 563 O O . GLY A 1 81 ? 1.459 11.622 -2.927 1.00 92.50 81 GLY A O 1
ATOM 564 N N . LEU A 1 82 ? 2.453 10.075 -4.205 1.00 95.50 82 LEU A N 1
ATOM 565 C CA . LEU A 1 82 ? 3.495 9.760 -3.228 1.00 95.50 82 LEU A CA 1
ATOM 566 C C . LEU A 1 82 ? 4.867 10.225 -3.719 1.00 95.50 82 LEU A C 1
ATOM 568 O O . LEU A 1 82 ? 5.359 9.826 -4.773 1.00 95.50 82 LEU A O 1
ATOM 572 N N . SER A 1 83 ? 5.530 11.056 -2.920 1.00 95.75 83 SER A N 1
ATOM 573 C CA . SER A 1 83 ? 6.867 11.562 -3.223 1.00 95.75 83 SER A CA 1
ATOM 574 C C . SER A 1 83 ? 7.990 10.610 -2.802 1.00 95.75 83 SER A C 1
ATOM 576 O O . SER A 1 83 ? 8.027 10.081 -1.690 1.00 95.75 83 SER A O 1
ATOM 578 N N . THR A 1 84 ? 9.024 10.507 -3.641 1.00 95.69 84 THR A N 1
ATOM 579 C CA . THR A 1 84 ? 10.256 9.770 -3.319 1.00 95.69 84 THR A CA 1
ATOM 580 C C . THR A 1 84 ? 11.124 10.454 -2.260 1.00 95.69 84 THR A C 1
ATOM 582 O O . THR A 1 84 ? 12.040 9.829 -1.731 1.00 95.69 84 THR A O 1
ATOM 585 N N . SER A 1 85 ? 10.900 11.738 -1.950 1.00 97.31 85 SER A N 1
ATOM 586 C CA . SER A 1 85 ? 11.629 12.448 -0.881 1.00 97.31 85 SER A CA 1
ATOM 587 C C . SER A 1 85 ? 11.045 12.220 0.517 1.00 97.31 85 SER A C 1
ATOM 589 O O . SER A 1 85 ? 11.617 12.702 1.495 1.00 97.31 85 SER A O 1
ATOM 591 N N . GLY A 1 86 ? 9.927 11.502 0.603 1.00 97.81 86 GLY A N 1
ATOM 592 C CA . GLY A 1 86 ? 9.137 11.299 1.810 1.00 97.81 86 GLY A CA 1
ATOM 593 C C . GLY A 1 86 ? 7.732 11.862 1.657 1.00 97.81 86 GLY A C 1
ATOM 594 O O . GLY A 1 86 ? 7.549 12.910 1.034 1.00 97.81 86 GLY A O 1
ATOM 595 N N . ASP A 1 87 ? 6.767 11.139 2.216 1.00 98.25 87 ASP A N 1
ATOM 596 C CA . ASP A 1 87 ? 5.339 11.434 2.130 1.00 98.25 87 ASP A CA 1
ATOM 597 C C . ASP A 1 87 ? 4.553 10.696 3.228 1.00 98.25 87 ASP A C 1
ATOM 599 O O . ASP A 1 87 ? 5.136 10.136 4.165 1.00 98.25 87 ASP A O 1
ATOM 603 N N . ALA A 1 88 ? 3.226 10.679 3.119 1.00 98.19 88 ALA A N 1
ATOM 604 C CA . ALA A 1 88 ? 2.340 9.919 3.979 1.00 98.19 88 ALA A CA 1
ATOM 605 C C . ALA A 1 88 ? 1.234 9.205 3.197 1.00 98.19 88 ALA A C 1
ATOM 607 O O . ALA A 1 88 ? 0.878 9.584 2.089 1.00 98.19 88 ALA A O 1
ATOM 608 N N . VAL A 1 89 ? 0.664 8.178 3.821 1.00 98.50 89 VAL A N 1
ATOM 609 C CA . VAL A 1 89 ? -0.603 7.568 3.414 1.00 98.50 89 VAL A CA 1
ATOM 610 C C . VAL A 1 89 ? -1.554 7.678 4.593 1.00 98.50 89 VAL A C 1
ATOM 612 O O . VAL A 1 89 ? -1.296 7.121 5.662 1.00 98.50 89 VAL A O 1
ATOM 615 N N . ASN A 1 90 ? -2.664 8.381 4.393 1.00 98.50 90 ASN A N 1
ATOM 616 C CA . ASN A 1 90 ? -3.712 8.566 5.385 1.00 98.50 90 ASN A CA 1
ATOM 617 C C . ASN A 1 90 ? -5.025 8.016 4.839 1.00 98.50 90 ASN A C 1
ATOM 619 O O . ASN A 1 90 ? -5.518 8.484 3.821 1.00 98.50 90 ASN A O 1
ATOM 623 N N . VAL A 1 91 ? -5.605 7.028 5.515 1.00 98.56 91 VAL A N 1
ATOM 624 C CA . VAL A 1 91 ? -6.852 6.377 5.103 1.00 98.56 91 VAL A CA 1
ATOM 625 C C . VAL A 1 91 ? -7.969 6.774 6.054 1.00 98.56 91 VAL A C 1
ATOM 627 O O . VAL A 1 91 ? -7.832 6.660 7.273 1.00 98.56 91 VAL A O 1
ATOM 630 N N . PHE A 1 92 ? -9.096 7.199 5.494 1.00 98.75 92 PHE A N 1
ATOM 631 C CA . PHE A 1 92 ? -10.275 7.658 6.217 1.00 98.75 92 PHE A CA 1
ATOM 632 C C . PHE A 1 92 ? -11.494 6.825 5.833 1.00 98.75 92 PHE A C 1
ATOM 634 O O . PHE A 1 92 ? -11.686 6.477 4.666 1.00 98.75 92 PHE A O 1
ATOM 641 N N . ASN A 1 93 ? -12.349 6.545 6.814 1.00 98.62 93 ASN A N 1
ATOM 642 C CA . ASN A 1 93 ? -13.660 5.963 6.544 1.00 98.62 93 ASN A CA 1
ATOM 643 C C . ASN A 1 93 ? -14.641 7.011 5.979 1.00 98.62 93 ASN A C 1
ATOM 645 O O . ASN A 1 93 ? -14.341 8.203 5.930 1.00 98.62 93 ASN A O 1
ATOM 649 N N . ALA A 1 94 ? -15.857 6.581 5.626 1.00 98.12 94 ALA A N 1
ATOM 650 C CA . ALA A 1 94 ? -16.902 7.462 5.087 1.00 98.12 94 ALA A CA 1
ATOM 651 C C . ALA A 1 94 ? -17.340 8.609 6.017 1.00 98.12 94 ALA A C 1
ATOM 653 O O . ALA A 1 94 ? -17.918 9.590 5.557 1.00 98.12 94 ALA A O 1
ATOM 654 N N . GLY A 1 95 ? -17.086 8.493 7.323 1.00 98.19 95 GLY A N 1
ATOM 655 C CA . GLY A 1 95 ? -17.332 9.556 8.299 1.00 98.19 95 GLY A CA 1
ATOM 656 C C . GLY A 1 95 ? -16.173 10.548 8.438 1.00 98.19 95 GLY A C 1
ATOM 657 O O . GLY A 1 95 ? -16.251 11.437 9.280 1.00 98.19 95 GLY A O 1
ATOM 658 N N . GLY A 1 96 ? -15.093 10.384 7.668 1.00 98.12 96 GLY A N 1
ATOM 659 C CA . GLY A 1 96 ? -13.889 11.211 7.746 1.00 98.12 96 GLY A CA 1
ATOM 660 C C . GLY A 1 96 ? -12.965 10.876 8.919 1.00 98.12 96 GLY A C 1
ATOM 661 O O . GLY A 1 96 ? -12.077 11.659 9.244 1.00 98.12 96 GLY A O 1
ATOM 662 N N . VAL A 1 97 ? -13.150 9.725 9.571 1.00 98.44 97 VAL A N 1
ATOM 663 C CA . VAL A 1 97 ? -12.300 9.296 10.691 1.00 98.44 97 VAL A CA 1
ATOM 664 C C . VAL A 1 97 ? -11.107 8.519 10.154 1.00 98.44 97 VAL A C 1
ATOM 666 O O . VAL A 1 97 ? -11.298 7.527 9.445 1.00 98.44 97 VAL A O 1
ATOM 669 N N . SER A 1 98 ? -9.895 8.931 10.536 1.00 98.12 98 SER A N 1
ATOM 670 C CA . SER A 1 98 ? -8.658 8.217 10.197 1.00 98.12 98 SER A CA 1
ATOM 671 C C . SER A 1 98 ? -8.695 6.785 10.743 1.00 98.12 98 SER A C 1
ATOM 673 O O . SER A 1 98 ? -9.004 6.566 11.914 1.00 98.12 98 SER A O 1
ATOM 675 N N . GLN A 1 99 ? -8.430 5.820 9.867 1.00 98.06 99 GLN A N 1
ATOM 676 C CA . GLN A 1 99 ? -8.386 4.384 10.159 1.00 98.06 99 GLN A CA 1
ATOM 677 C C . GLN A 1 99 ? -6.956 3.844 10.119 1.00 98.06 99 GLN A C 1
ATOM 679 O O . GLN A 1 99 ? -6.618 2.944 10.879 1.00 98.06 99 GLN A O 1
ATOM 684 N N . ALA A 1 100 ? -6.118 4.412 9.253 1.00 97.44 100 ALA A N 1
ATOM 685 C CA . ALA A 1 100 ? -4.698 4.112 9.164 1.00 97.44 100 ALA A CA 1
ATOM 686 C C . ALA A 1 100 ? -3.943 5.376 8.749 1.00 97.44 100 ALA A C 1
ATOM 688 O O . ALA A 1 100 ? -4.455 6.188 7.974 1.00 97.44 100 ALA A O 1
ATOM 689 N N . SER A 1 101 ? -2.736 5.549 9.277 1.00 98.00 101 SER A N 1
ATOM 690 C CA . SER A 1 101 ? -1.880 6.684 8.952 1.00 98.00 101 SER A CA 1
ATOM 691 C C . SER A 1 101 ? -0.426 6.280 9.111 1.00 98.00 101 SER A C 1
ATOM 693 O O . SER A 1 101 ? -0.011 5.878 10.200 1.00 98.00 101 SER A O 1
ATOM 695 N N . VAL A 1 102 ? 0.342 6.398 8.033 1.00 98.50 102 VAL A N 1
ATOM 696 C CA . VAL A 1 102 ? 1.795 6.221 8.048 1.00 98.50 102 VAL A CA 1
ATOM 697 C C . VAL A 1 102 ? 2.477 7.377 7.338 1.00 98.50 102 VAL A C 1
ATOM 699 O O . VAL A 1 102 ? 1.933 7.931 6.389 1.00 98.50 102 VAL A O 1
ATOM 702 N N . SER A 1 103 ? 3.686 7.715 7.775 1.00 98.56 103 SER A N 1
ATOM 703 C CA . SER A 1 103 ? 4.598 8.603 7.057 1.00 98.56 103 SER A CA 1
ATOM 704 C C . SER A 1 103 ? 5.916 7.897 6.788 1.00 98.56 103 SER A C 1
ATOM 706 O O . SER A 1 103 ? 6.306 6.991 7.520 1.00 98.56 103 SER A O 1
ATOM 708 N N . PHE A 1 104 ? 6.618 8.296 5.741 1.00 98.50 104 PHE A N 1
ATOM 709 C CA . PHE A 1 104 ? 7.892 7.703 5.365 1.00 98.50 104 PHE A CA 1
ATOM 710 C C . PHE A 1 104 ? 8.863 8.771 4.866 1.00 98.50 104 PHE A C 1
ATOM 712 O O . PHE A 1 104 ? 8.471 9.849 4.423 1.00 98.50 104 PHE A O 1
ATOM 719 N N . GLY A 1 105 ? 10.158 8.481 4.999 1.00 98.25 105 GLY A N 1
ATOM 720 C CA . GLY A 1 105 ? 11.235 9.336 4.502 1.00 98.25 105 GLY A CA 1
ATOM 721 C C . GLY A 1 105 ? 11.572 9.055 3.037 1.00 98.25 105 GLY A C 1
ATOM 722 O O . GLY A 1 105 ? 10.772 8.498 2.296 1.00 98.25 105 GLY A O 1
ATOM 723 N N . ALA A 1 106 ? 12.787 9.404 2.618 1.00 97.94 106 ALA A N 1
ATOM 724 C CA . ALA A 1 106 ? 13.225 9.156 1.248 1.00 97.94 106 ALA A CA 1
ATOM 725 C C . ALA A 1 106 ? 13.110 7.668 0.859 1.00 97.94 106 ALA A C 1
ATOM 727 O O . ALA A 1 106 ? 13.597 6.787 1.573 1.00 97.94 106 ALA A O 1
ATOM 728 N N . SER A 1 107 ? 12.481 7.396 -0.285 1.00 96.38 107 SER A N 1
ATOM 729 C CA . SER A 1 107 ? 12.312 6.047 -0.821 1.00 96.38 107 SER A CA 1
ATOM 730 C C . SER A 1 107 ? 13.615 5.524 -1.419 1.00 96.38 107 SER A C 1
ATOM 732 O O . SER A 1 107 ? 14.350 6.270 -2.072 1.00 96.38 107 SER A O 1
ATOM 734 N N . THR A 1 108 ? 13.857 4.223 -1.289 1.00 97.62 108 THR A N 1
ATOM 735 C CA . THR A 1 108 ? 14.912 3.540 -2.046 1.00 97.62 108 THR A CA 1
ATOM 736 C C . THR A 1 108 ? 14.312 2.974 -3.331 1.00 97.62 108 THR A C 1
ATOM 738 O O . THR A 1 108 ? 13.301 2.279 -3.287 1.00 97.62 108 THR A O 1
ATOM 741 N N . ALA A 1 109 ? 14.913 3.279 -4.483 1.00 96.25 109 ALA A N 1
ATOM 742 C CA . ALA A 1 109 ? 14.419 2.788 -5.767 1.00 96.25 109 ALA A CA 1
ATOM 743 C C . ALA A 1 109 ? 14.392 1.250 -5.799 1.00 96.25 109 ALA A C 1
ATOM 745 O O . ALA A 1 109 ? 15.354 0.603 -5.384 1.00 96.25 109 ALA A O 1
ATOM 746 N N . GLY A 1 110 ? 13.295 0.682 -6.303 1.00 96.75 110 GLY A N 1
ATOM 747 C CA . GLY A 1 110 ? 13.130 -0.764 -6.447 1.00 96.75 110 GLY A CA 1
ATOM 748 C C . GLY A 1 110 ? 12.791 -1.518 -5.158 1.00 96.75 110 GLY A C 1
ATOM 749 O O . GLY A 1 110 ? 12.779 -2.742 -5.178 1.00 96.75 110 GLY A O 1
ATOM 750 N N . VAL A 1 111 ? 12.516 -0.850 -4.034 1.00 97.75 111 VAL A N 1
ATOM 751 C CA . VAL A 1 111 ? 12.076 -1.528 -2.801 1.00 97.75 111 VAL A CA 1
ATOM 752 C C . VAL A 1 111 ? 10.925 -0.778 -2.140 1.00 97.75 111 VAL A C 1
ATOM 754 O O . VAL A 1 111 ? 10.929 0.453 -2.080 1.00 97.75 111 VAL A O 1
ATOM 757 N N . THR A 1 112 ? 9.933 -1.508 -1.634 1.00 97.50 112 THR A N 1
ATOM 758 C CA . THR A 1 112 ? 8.804 -0.905 -0.915 1.00 97.50 112 THR A CA 1
ATOM 759 C C . THR A 1 112 ? 9.148 -0.668 0.552 1.00 97.50 112 THR A C 1
ATOM 761 O O . THR A 1 112 ? 10.047 -1.298 1.116 1.00 97.50 112 THR A O 1
ATOM 764 N N . PHE A 1 113 ? 8.391 0.212 1.206 1.00 98.00 113 PHE A N 1
ATOM 765 C CA . PHE A 1 113 ? 8.330 0.210 2.664 1.00 98.00 113 PHE A CA 1
ATOM 766 C C . PHE A 1 113 ? 7.541 -1.014 3.144 1.00 98.00 113 PHE A C 1
ATOM 768 O O . PHE A 1 113 ? 6.549 -1.408 2.531 1.00 98.00 113 PHE A O 1
ATOM 775 N N . ASP A 1 114 ? 7.999 -1.618 4.232 1.00 96.38 114 ASP A N 1
ATOM 776 C CA . ASP A 1 114 ? 7.360 -2.734 4.922 1.00 96.38 114 ASP A CA 1
ATOM 777 C C . ASP A 1 114 ? 6.749 -2.209 6.224 1.00 96.38 114 ASP A C 1
ATOM 779 O O . ASP A 1 114 ? 7.420 -1.544 7.018 1.00 96.38 114 ASP A O 1
ATOM 783 N N . ASN A 1 115 ? 5.467 -2.503 6.432 1.00 95.50 115 ASN A N 1
ATOM 784 C CA . ASN A 1 115 ? 4.772 -2.217 7.681 1.00 95.50 115 ASN A CA 1
ATOM 785 C C . ASN A 1 115 ? 3.995 -3.438 8.195 1.00 95.50 115 ASN A C 1
ATOM 787 O O . ASN A 1 115 ? 2.892 -3.308 8.725 1.00 95.50 115 ASN A O 1
ATOM 791 N N . ALA A 1 116 ? 4.561 -4.640 8.073 1.00 92.75 116 ALA A N 1
ATOM 792 C CA . ALA A 1 116 ? 3.953 -5.857 8.616 1.00 92.75 116 ALA A CA 1
ATOM 793 C C . ALA A 1 116 ? 3.773 -5.806 10.146 1.00 92.75 116 ALA A C 1
ATOM 795 O O . ALA A 1 116 ? 2.949 -6.522 10.708 1.00 92.75 116 ALA A O 1
ATOM 796 N N . ALA A 1 117 ? 4.516 -4.925 10.824 1.00 91.56 117 ALA A N 1
ATOM 797 C CA . ALA A 1 117 ? 4.352 -4.631 12.244 1.00 91.56 117 ALA A CA 1
ATOM 798 C C . ALA A 1 117 ? 3.059 -3.856 12.580 1.00 91.56 117 ALA A C 1
ATOM 800 O O . ALA A 1 117 ? 2.745 -3.709 13.760 1.00 91.56 117 ALA A O 1
ATOM 801 N N . GLY A 1 118 ? 2.318 -3.357 11.582 1.00 91.31 118 GLY A N 1
ATOM 802 C CA . GLY A 1 118 ? 1.057 -2.640 11.790 1.00 91.31 118 GLY A CA 1
ATOM 803 C C . GLY A 1 118 ? 1.232 -1.303 12.513 1.00 91.31 118 GLY A C 1
ATOM 804 O O . GLY A 1 118 ? 0.399 -0.932 13.338 1.00 91.31 118 GLY A O 1
ATOM 805 N N . LEU A 1 119 ? 2.336 -0.597 12.256 1.00 93.25 119 LEU A N 1
ATOM 806 C CA . LEU A 1 119 ? 2.625 0.684 12.895 1.00 93.25 119 LEU A CA 1
ATOM 807 C C . LEU A 1 119 ? 1.756 1.803 12.314 1.00 93.25 119 LEU A C 1
ATOM 809 O O . LEU A 1 119 ? 1.430 1.800 11.127 1.00 93.25 119 LEU A O 1
ATOM 813 N N . SER A 1 120 ? 1.482 2.801 13.152 1.00 94.56 120 SER A N 1
ATOM 814 C CA . SER A 1 120 ? 1.001 4.118 12.732 1.00 94.56 120 SER A CA 1
ATOM 815 C C . SER A 1 120 ? 2.110 5.156 12.916 1.00 94.56 120 SER A C 1
ATOM 817 O O . SER A 1 120 ? 2.930 5.043 13.830 1.00 94.56 120 SER A O 1
ATOM 819 N N . GLY A 1 121 ? 2.116 6.196 12.086 1.00 96.00 121 GLY A N 1
ATOM 820 C CA . GLY A 1 121 ? 3.162 7.219 12.078 1.00 96.00 121 GLY A CA 1
ATOM 821 C C . GLY A 1 121 ? 4.363 6.822 11.218 1.00 96.00 121 GLY A C 1
ATOM 822 O O . GLY A 1 121 ? 4.203 6.219 10.161 1.00 96.00 121 GLY A O 1
ATOM 823 N N . SER A 1 122 ? 5.572 7.207 11.626 1.00 97.88 122 SER A N 1
ATOM 824 C CA . SER A 1 122 ? 6.753 7.054 10.771 1.00 97.88 122 SER A CA 1
ATOM 825 C C . SER A 1 122 ? 7.211 5.601 10.625 1.00 97.88 122 SER A C 1
ATOM 827 O O . SER A 1 122 ? 7.543 4.950 11.615 1.00 97.88 122 SER A O 1
ATOM 829 N N . ILE A 1 123 ? 7.310 5.137 9.380 1.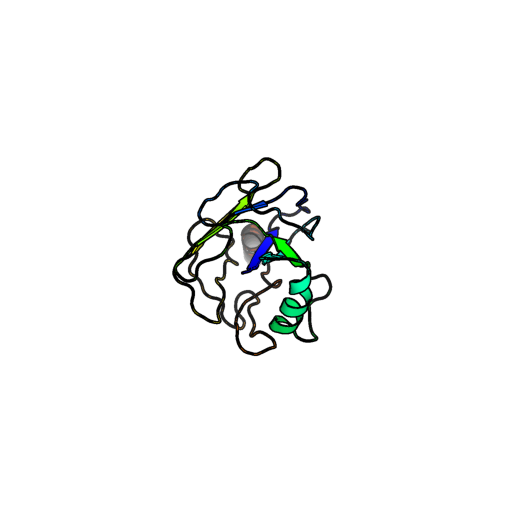00 98.06 123 ILE A N 1
ATOM 830 C CA . ILE A 1 123 ? 7.864 3.839 8.987 1.00 98.06 123 ILE A CA 1
ATOM 831 C C . ILE A 1 123 ? 9.158 4.028 8.185 1.00 98.06 123 ILE A C 1
ATOM 833 O O . ILE A 1 123 ? 9.359 5.035 7.503 1.00 98.06 123 ILE A O 1
ATOM 837 N N . SER A 1 124 ? 10.064 3.059 8.288 1.00 97.75 124 SER A N 1
ATOM 838 C CA . SER A 1 124 ? 11.366 3.098 7.605 1.00 97.75 124 SER A CA 1
ATOM 839 C C . SER A 1 124 ? 11.916 1.727 7.222 1.00 97.75 124 SER A C 1
ATOM 841 O O . SER A 1 124 ? 12.945 1.653 6.551 1.00 97.75 124 SER A O 1
ATOM 843 N N . GLN A 1 125 ? 11.257 0.642 7.639 1.00 97.50 125 GLN A N 1
ATOM 844 C CA . GLN A 1 125 ? 11.657 -0.699 7.242 1.00 97.50 125 GLN A CA 1
ATOM 845 C C . GLN A 1 125 ? 11.435 -0.857 5.737 1.00 97.50 125 GLN A C 1
ATOM 847 O O . GLN A 1 125 ? 10.384 -0.488 5.218 1.00 97.50 125 GLN A O 1
ATOM 852 N N . LEU A 1 126 ? 12.437 -1.390 5.044 1.00 98.12 126 LEU A N 1
ATOM 853 C CA . LEU A 1 126 ? 12.354 -1.704 3.622 1.00 98.12 126 LEU A CA 1
ATOM 854 C C . LEU A 1 126 ? 12.085 -3.195 3.444 1.00 98.12 126 LEU A C 1
ATOM 856 O O . LEU A 1 126 ? 12.568 -4.023 4.222 1.00 98.12 126 LEU A O 1
ATOM 860 N N . SER A 1 127 ? 11.339 -3.530 2.399 1.00 97.62 127 SER A N 1
ATOM 861 C CA . SER A 1 127 ? 11.083 -4.909 2.002 1.00 97.62 127 SER A CA 1
ATOM 862 C C . SER A 1 127 ? 12.380 -5.643 1.657 1.00 97.62 127 SER A C 1
ATOM 864 O O . SER A 1 127 ? 13.266 -5.086 1.003 1.00 97.62 127 SER A O 1
ATOM 866 N N . ALA A 1 128 ? 12.457 -6.922 2.016 1.00 97.12 128 ALA A N 1
ATOM 867 C CA . ALA A 1 128 ? 13.552 -7.811 1.642 1.00 97.12 128 ALA A CA 1
ATOM 868 C C . ALA A 1 128 ? 12.995 -9.182 1.248 1.00 97.12 128 ALA A C 1
ATOM 870 O O . ALA A 1 128 ? 12.097 -9.693 1.912 1.00 97.12 128 ALA A O 1
ATOM 871 N N . VAL A 1 129 ? 13.530 -9.796 0.189 1.00 96.50 129 VAL A N 1
ATOM 872 C CA . VAL A 1 129 ? 13.040 -11.096 -0.307 1.00 96.50 129 VAL A CA 1
ATOM 873 C C . VAL A 1 129 ? 13.010 -12.136 0.819 1.00 96.50 129 VAL A C 1
ATOM 875 O O . VAL A 1 129 ? 14.012 -12.360 1.497 1.00 96.50 129 VAL A O 1
ATOM 878 N N . GLY A 1 130 ? 11.859 -12.786 0.997 1.00 93.88 130 GLY A N 1
ATOM 879 C CA . GLY A 1 130 ? 11.626 -13.803 2.023 1.00 93.88 130 GLY A CA 1
ATOM 880 C C . GLY A 1 130 ? 11.236 -13.257 3.402 1.00 93.88 130 GLY A C 1
ATOM 881 O O . GLY A 1 130 ? 10.970 -14.051 4.302 1.00 93.88 130 GLY A O 1
ATOM 882 N N . VAL A 1 131 ? 11.170 -11.935 3.581 1.00 94.12 131 VAL A N 1
ATOM 883 C CA . VAL A 1 131 ? 10.746 -11.283 4.830 1.00 94.12 131 VAL A CA 1
ATOM 884 C C . VAL A 1 131 ? 9.316 -10.780 4.675 1.00 94.12 131 VAL A C 1
ATOM 886 O O . VAL A 1 131 ? 9.015 -10.113 3.694 1.00 94.12 131 VAL A O 1
ATOM 889 N N . ASN A 1 132 ? 8.434 -11.104 5.626 1.00 92.38 132 ASN A N 1
ATOM 890 C CA . ASN A 1 132 ? 7.048 -10.610 5.675 1.00 92.38 132 ASN A CA 1
ATOM 891 C C . ASN A 1 132 ? 6.256 -10.777 4.363 1.00 92.38 132 ASN A C 1
ATOM 893 O O . ASN A 1 132 ? 5.444 -9.936 3.991 1.00 92.38 132 ASN A O 1
ATOM 897 N N . GLY A 1 133 ? 6.514 -11.870 3.640 1.00 91.69 133 GLY A N 1
ATOM 898 C CA . GLY A 1 133 ? 5.863 -12.143 2.359 1.00 91.69 133 GLY A CA 1
ATOM 899 C C . GLY A 1 133 ? 6.442 -11.369 1.174 1.00 91.69 133 GLY A C 1
ATOM 900 O O . GLY A 1 133 ? 5.914 -11.506 0.078 1.00 91.69 133 GLY A O 1
ATOM 901 N N . ALA A 1 134 ? 7.518 -10.595 1.345 1.00 96.25 134 ALA A N 1
ATOM 902 C CA . ALA A 1 134 ? 8.150 -9.883 0.245 1.00 96.25 134 ALA A CA 1
ATOM 903 C C . ALA A 1 134 ? 8.886 -10.821 -0.721 1.00 96.25 134 ALA A C 1
ATOM 905 O O . ALA A 1 134 ? 9.547 -11.789 -0.329 1.00 96.25 134 ALA A O 1
ATOM 906 N N . PHE A 1 135 ? 8.800 -10.495 -2.004 1.00 96.44 135 PHE A N 1
ATOM 907 C CA . PHE A 1 135 ? 9.386 -11.233 -3.114 1.00 96.44 135 PHE A CA 1
ATOM 908 C C . PHE A 1 135 ? 9.903 -10.261 -4.183 1.00 96.44 135 PHE A C 1
ATOM 910 O O . PHE A 1 135 ? 9.623 -9.064 -4.140 1.00 96.44 135 PHE A O 1
ATOM 917 N N . LEU A 1 136 ? 10.703 -10.781 -5.116 1.00 98.06 136 LEU A N 1
ATOM 918 C CA . LEU A 1 136 ? 11.108 -10.043 -6.310 1.00 98.06 136 LEU A CA 1
ATOM 919 C C . LEU A 1 136 ? 9.962 -10.093 -7.327 1.00 98.06 136 LEU A C 1
ATOM 921 O O . LEU A 1 136 ? 9.518 -11.187 -7.675 1.00 98.06 136 LEU A O 1
ATOM 925 N N . SER A 1 137 ? 9.512 -8.928 -7.783 1.00 98.19 137 SER A N 1
ATOM 926 C CA . SER A 1 137 ? 8.564 -8.748 -8.890 1.00 98.19 137 SER A CA 1
ATOM 927 C C . SER A 1 137 ? 8.905 -9.627 -10.100 1.00 98.19 137 SER A C 1
ATOM 929 O O . SER A 1 137 ? 10.063 -9.970 -10.357 1.00 98.19 137 SER A O 1
ATOM 931 N N . ALA A 1 138 ? 7.883 -10.010 -10.862 1.00 98.12 138 ALA A N 1
ATOM 932 C CA . ALA A 1 138 ? 8.037 -10.903 -12.004 1.00 98.12 138 ALA A CA 1
ATOM 933 C C . ALA A 1 138 ? 8.893 -10.312 -13.136 1.00 98.12 138 ALA A C 1
ATOM 935 O O . ALA A 1 138 ? 9.490 -11.072 -13.900 1.00 98.12 138 ALA A O 1
ATOM 936 N N . ASP A 1 139 ? 8.968 -8.985 -13.250 1.00 96.88 139 ASP A N 1
ATOM 937 C CA . ASP A 1 139 ? 9.852 -8.305 -14.199 1.00 96.88 139 ASP A CA 1
ATOM 938 C C . ASP A 1 139 ? 11.294 -8.122 -13.679 1.00 96.88 139 ASP A C 1
ATOM 940 O O . ASP A 1 139 ? 12.190 -7.792 -14.459 1.00 96.88 139 ASP A O 1
ATOM 944 N N . GLY A 1 140 ? 11.533 -8.411 -12.395 1.00 97.56 140 GLY A N 1
ATOM 945 C CA . GLY A 1 140 ? 12.844 -8.426 -11.759 1.00 97.56 140 GLY A CA 1
ATOM 946 C C . GLY A 1 140 ? 13.343 -7.074 -11.250 1.00 97.56 140 GLY A C 1
ATOM 947 O O . GLY A 1 140 ? 14.527 -6.985 -10.919 1.00 97.56 140 GLY A O 1
ATOM 948 N N . ASN A 1 141 ? 12.496 -6.041 -11.192 1.00 97.75 141 ASN A N 1
ATOM 949 C CA . ASN A 1 141 ? 12.934 -4.671 -10.902 1.00 97.75 141 ASN A CA 1
ATOM 950 C C . ASN A 1 141 ? 12.661 -4.223 -9.461 1.00 97.75 141 ASN A C 1
ATOM 952 O O . ASN A 1 141 ? 13.476 -3.503 -8.880 1.00 97.75 141 ASN A O 1
ATOM 956 N N . GLU A 1 142 ? 11.546 -4.654 -8.872 1.00 97.62 142 GLU A N 1
ATOM 957 C CA . GLU A 1 142 ? 11.146 -4.277 -7.514 1.00 97.62 142 GLU A CA 1
ATOM 958 C C . GLU A 1 142 ? 11.107 -5.450 -6.527 1.00 97.62 142 GLU A C 1
ATOM 960 O O . GLU A 1 142 ? 10.736 -6.568 -6.880 1.00 97.62 142 GLU A O 1
ATOM 965 N N . ILE A 1 143 ? 11.422 -5.176 -5.261 1.00 98.38 143 ILE A N 1
ATOM 966 C CA . ILE A 1 143 ? 11.150 -6.045 -4.113 1.00 98.38 143 ILE A CA 1
ATOM 967 C C . ILE A 1 143 ? 10.006 -5.423 -3.314 1.00 98.38 143 ILE A C 1
ATOM 969 O O . ILE A 1 143 ? 9.997 -4.222 -3.055 1.00 98.38 143 ILE A O 1
ATOM 973 N N . GLY A 1 144 ? 9.044 -6.247 -2.918 1.00 97.06 144 GLY A N 1
ATOM 974 C CA . GLY A 1 144 ? 7.892 -5.829 -2.126 1.00 97.06 144 GLY A CA 1
ATOM 975 C C . GLY A 1 144 ? 6.986 -7.009 -1.809 1.00 97.06 144 GLY A C 1
ATOM 976 O O . GLY A 1 144 ? 7.233 -8.122 -2.269 1.00 97.06 144 GLY A O 1
ATOM 977 N N . SER A 1 145 ? 5.951 -6.780 -1.007 1.00 95.25 145 SER A N 1
ATOM 978 C CA . SER A 1 145 ? 5.033 -7.824 -0.525 1.00 95.25 145 SER A CA 1
ATOM 979 C C . SER A 1 145 ? 3.564 -7.617 -0.931 1.00 95.25 145 SER A C 1
ATOM 981 O O . SER A 1 145 ? 2.699 -7.876 -0.092 1.00 95.25 145 SER A O 1
ATOM 983 N N . PRO A 1 146 ? 3.234 -7.144 -2.154 1.00 94.81 146 PRO A N 1
ATOM 984 C CA . PRO A 1 146 ? 1.853 -6.814 -2.496 1.00 94.81 146 PRO A CA 1
ATOM 985 C C . PRO A 1 146 ? 0.923 -8.019 -2.315 1.00 94.81 146 PRO A C 1
ATOM 987 O O . PRO A 1 146 ? 1.119 -9.072 -2.925 1.00 94.81 146 PRO A O 1
ATOM 990 N N . GLY A 1 147 ? -0.100 -7.850 -1.481 1.00 88.62 147 GLY A N 1
ATOM 991 C CA . GLY A 1 147 ? -1.118 -8.860 -1.195 1.00 88.62 147 GLY A CA 1
ATOM 992 C C . GLY A 1 147 ? -0.639 -10.030 -0.329 1.00 88.62 147 GLY A C 1
ATOM 993 O O . GLY A 1 147 ? -1.330 -11.045 -0.267 1.00 88.62 147 GLY A O 1
ATOM 994 N N . ALA A 1 148 ? 0.537 -9.926 0.299 1.00 78.25 148 ALA A N 1
ATOM 995 C CA . ALA A 1 148 ? 1.188 -11.031 1.007 1.00 78.25 148 ALA A CA 1
ATOM 996 C C . ALA A 1 148 ? 1.539 -10.727 2.472 1.00 78.25 148 ALA A C 1
ATOM 998 O O . ALA A 1 148 ? 2.101 -11.599 3.143 1.00 78.25 148 ALA A O 1
ATOM 999 N N . ILE A 1 149 ? 1.216 -9.533 2.989 1.00 71.81 149 ILE A N 1
ATOM 1000 C CA . ILE A 1 149 ? 1.439 -9.224 4.404 1.00 71.81 149 ILE A CA 1
ATOM 1001 C C . ILE A 1 149 ? 0.491 -10.087 5.239 1.00 71.81 149 ILE A C 1
ATOM 1003 O O . ILE A 1 149 ? -0.698 -9.811 5.383 1.00 71.81 149 ILE A O 1
ATOM 1007 N N . ALA A 1 150 ? 1.035 -11.166 5.802 1.00 53.12 150 ALA A N 1
ATOM 1008 C CA . ALA A 1 150 ? 0.361 -11.925 6.836 1.00 53.12 150 ALA A CA 1
ATOM 1009 C C . ALA A 1 150 ? 0.207 -11.002 8.046 1.00 53.12 150 ALA A C 1
ATOM 1011 O O . ALA A 1 150 ? 1.207 -10.629 8.662 1.00 53.12 150 ALA A O 1
ATOM 1012 N N . ALA A 1 151 ? -1.031 -10.634 8.387 1.00 48.62 151 ALA A N 1
ATOM 1013 C CA . ALA A 1 151 ? -1.310 -10.020 9.675 1.00 48.62 151 ALA A CA 1
ATOM 1014 C C . ALA A 1 151 ? -0.668 -10.908 10.751 1.00 48.62 151 ALA A C 1
ATOM 1016 O O . ALA A 1 151 ? -0.999 -12.091 10.874 1.00 48.62 151 ALA A O 1
ATOM 1017 N N . VAL A 1 152 ? 0.319 -10.364 11.468 1.00 45.50 152 VAL A N 1
ATOM 1018 C CA . VAL A 1 152 ? 0.951 -11.053 12.593 1.00 45.50 152 VAL A CA 1
ATOM 1019 C C . VAL A 1 152 ? -0.184 -11.501 13.521 1.00 45.50 152 VAL A C 1
ATOM 1021 O O . VAL A 1 152 ? -0.986 -10.648 13.907 1.00 45.50 152 VAL A O 1
ATOM 1024 N N . PRO A 1 153 ? -0.305 -12.798 13.874 1.00 41.59 153 PRO A N 1
ATOM 1025 C CA . PRO A 1 153 ? -1.301 -13.221 14.848 1.00 41.59 153 PRO A CA 1
ATOM 1026 C C . PRO A 1 153 ? -1.098 -12.389 16.109 1.00 41.59 153 PRO A C 1
ATOM 1028 O O . PRO A 1 153 ? 0.027 -12.330 16.616 1.00 41.59 153 PRO A O 1
ATOM 1031 N N . GLU A 1 154 ? -2.156 -11.717 16.572 1.00 43.12 154 GLU A N 1
ATOM 1032 C CA . GLU A 1 154 ? -2.075 -10.803 17.712 1.00 43.12 154 GLU A CA 1
ATOM 1033 C C . GLU A 1 154 ? -1.360 -11.480 18.890 1.00 43.12 154 GLU A C 1
ATOM 1035 O O . GLU A 1 154 ? -1.442 -12.703 19.061 1.00 43.12 154 GLU A O 1
ATOM 1040 N N . ALA A 1 155 ? -0.640 -10.692 19.695 1.00 49.22 155 ALA A N 1
ATOM 1041 C CA . ALA A 1 155 ? 0.221 -11.160 20.786 1.00 49.22 155 ALA A CA 1
ATOM 1042 C C . ALA A 1 155 ? -0.447 -12.193 21.723 1.00 49.22 155 ALA A C 1
ATOM 1044 O O . ALA A 1 155 ? 0.244 -13.037 22.299 1.00 49.22 155 ALA A O 1
ATOM 1045 N N . ASP A 1 156 ? -1.779 -12.198 21.810 1.00 52.03 156 ASP A N 1
ATOM 1046 C CA . ASP A 1 156 ? -2.576 -13.186 22.539 1.00 52.03 156 ASP A CA 1
ATOM 1047 C C . ASP A 1 156 ? -2.397 -14.624 22.029 1.00 52.03 156 ASP A C 1
ATOM 1049 O O . ASP A 1 156 ? -2.418 -15.565 22.820 1.00 52.03 156 ASP A O 1
ATOM 1053 N N . THR A 1 157 ? -2.118 -14.830 20.741 1.00 54.44 157 THR A N 1
ATOM 1054 C CA . THR A 1 157 ? -1.814 -16.160 20.183 1.00 54.44 157 THR A CA 1
ATOM 1055 C C . THR A 1 157 ? -0.500 -16.703 20.752 1.00 54.44 157 THR A C 1
ATOM 1057 O O . THR A 1 157 ? -0.411 -17.875 21.127 1.00 54.44 157 THR A O 1
ATOM 1060 N N . TYR A 1 158 ? 0.510 -15.842 20.907 1.00 52.84 158 TYR A N 1
ATOM 1061 C CA . TYR A 1 158 ? 1.785 -16.212 21.524 1.00 52.84 158 TYR A CA 1
ATOM 1062 C C . TYR A 1 158 ? 1.666 -16.355 23.042 1.00 52.84 158 TYR A C 1
ATOM 1064 O O . TYR A 1 158 ? 2.237 -17.289 23.608 1.00 52.84 158 TYR A O 1
ATOM 1072 N N . ALA A 1 159 ? 0.892 -15.490 23.703 1.00 55.84 159 ALA A N 1
ATOM 1073 C CA . ALA A 1 159 ? 0.625 -15.588 25.134 1.00 55.84 159 ALA A CA 1
ATOM 1074 C C . ALA A 1 159 ? -0.134 -16.879 25.480 1.00 55.84 159 ALA A C 1
ATOM 1076 O O . ALA A 1 159 ? 0.231 -17.560 26.436 1.00 55.84 159 ALA A O 1
ATOM 1077 N N . MET A 1 160 ? -1.119 -17.280 24.671 1.00 59.34 160 MET A N 1
ATOM 1078 C CA . MET A 1 160 ? -1.862 -18.534 24.838 1.00 59.34 160 MET A CA 1
ATOM 1079 C C . MET A 1 160 ? -1.016 -19.768 24.498 1.00 59.34 160 MET A C 1
ATOM 1081 O O . MET A 1 160 ? -1.104 -20.776 25.202 1.00 59.34 160 MET A O 1
ATOM 1085 N N . MET A 1 161 ? -0.140 -19.698 23.489 1.00 57.69 161 MET A N 1
ATOM 1086 C CA . MET A 1 161 ? 0.814 -20.773 23.184 1.00 57.69 161 MET A CA 1
ATOM 1087 C C . MET A 1 161 ? 1.836 -20.967 24.319 1.00 57.69 161 MET A C 1
ATOM 1089 O O . MET A 1 161 ? 2.081 -22.094 24.755 1.00 57.69 161 MET A O 1
ATOM 1093 N N . LEU A 1 162 ? 2.397 -19.875 24.850 1.00 58.56 162 LEU A N 1
ATOM 1094 C CA . LEU A 1 162 ? 3.333 -19.908 25.978 1.00 58.56 162 LEU A CA 1
ATOM 1095 C C . LEU A 1 162 ? 2.647 -20.332 27.285 1.00 58.56 162 LEU A C 1
ATOM 1097 O O . LEU A 1 162 ? 3.199 -21.148 28.026 1.00 58.56 162 LEU A O 1
ATOM 1101 N N . ALA A 1 163 ? 1.430 -19.851 27.554 1.00 60.03 163 ALA A N 1
ATOM 1102 C CA . ALA A 1 163 ? 0.639 -20.273 28.709 1.00 60.03 163 ALA A CA 1
ATOM 1103 C C . ALA A 1 163 ? 0.273 -21.765 28.632 1.00 60.03 163 ALA A C 1
ATOM 1105 O O . ALA A 1 163 ? 0.389 -22.479 29.632 1.00 60.03 163 ALA A O 1
ATOM 1106 N N . GLY A 1 164 ? -0.087 -22.266 27.445 1.00 58.31 164 GLY A N 1
ATOM 1107 C CA . GLY A 1 164 ? -0.344 -23.687 27.204 1.00 58.31 164 GLY A CA 1
ATOM 1108 C C . GLY A 1 164 ? 0.875 -24.568 27.497 1.00 58.31 164 GLY A C 1
ATOM 1109 O O . GLY A 1 164 ? 0.762 -25.567 28.210 1.00 58.31 164 GLY A O 1
ATOM 1110 N N . LEU A 1 165 ? 2.064 -24.171 27.033 1.00 64.38 165 LEU A N 1
ATOM 1111 C CA . LEU A 1 165 ? 3.319 -24.884 27.312 1.00 64.38 165 LEU A CA 1
ATOM 1112 C C . LEU A 1 165 ? 3.716 -24.820 28.799 1.00 64.38 165 LEU A C 1
ATOM 1114 O O . LEU A 1 165 ? 4.157 -25.824 29.366 1.00 64.38 165 LEU A O 1
ATOM 1118 N N . GLY A 1 166 ? 3.507 -23.676 29.459 1.00 60.81 166 GLY A N 1
ATOM 1119 C CA . GLY A 1 166 ? 3.762 -23.505 30.892 1.00 60.81 166 GLY A CA 1
ATOM 1120 C C . GLY A 1 166 ? 2.883 -24.400 31.775 1.00 60.81 166 GLY A C 1
ATOM 1121 O O . GLY A 1 166 ? 3.375 -25.006 32.732 1.00 60.81 166 GLY A O 1
ATOM 1122 N N . LEU A 1 167 ? 1.602 -24.554 31.426 1.00 62.78 167 LEU A N 1
ATOM 1123 C CA . LEU A 1 167 ? 0.669 -25.437 32.136 1.00 62.78 167 LEU A CA 1
ATOM 1124 C C . LEU A 1 167 ? 1.031 -26.922 31.974 1.00 62.78 167 LEU A C 1
ATOM 1126 O O . LEU A 1 167 ? 0.974 -27.674 32.950 1.00 62.78 167 LEU A O 1
ATOM 1130 N N . ILE A 1 168 ? 1.469 -27.342 30.782 1.00 60.84 168 ILE A N 1
ATOM 1131 C CA . ILE A 1 168 ? 1.926 -28.720 30.530 1.00 60.84 168 ILE A CA 1
ATOM 1132 C C . ILE A 1 168 ? 3.206 -29.020 31.325 1.00 60.84 168 ILE A C 1
ATOM 1134 O O . ILE A 1 168 ? 3.290 -30.056 31.991 1.00 60.84 168 ILE A O 1
ATOM 1138 N N . GLY A 1 169 ? 4.175 -28.098 31.334 1.00 61.22 169 GLY A N 1
ATOM 1139 C CA . GLY A 1 169 ? 5.398 -28.238 32.130 1.00 61.22 169 GLY A CA 1
ATOM 1140 C C . GLY A 1 169 ? 5.123 -28.357 33.635 1.00 61.22 169 GLY A C 1
ATOM 1141 O O . GLY A 1 169 ? 5.698 -29.212 34.313 1.00 61.22 169 GLY A O 1
ATOM 1142 N N . ALA A 1 170 ? 4.190 -27.560 34.166 1.00 63.47 170 ALA A N 1
ATOM 1143 C CA . ALA A 1 170 ? 3.791 -27.623 35.573 1.00 63.47 170 ALA A CA 1
ATOM 1144 C C . ALA A 1 170 ? 3.046 -28.926 35.933 1.00 63.47 170 ALA A C 1
ATOM 1146 O O . ALA A 1 170 ? 3.260 -29.482 37.015 1.00 63.47 170 ALA A O 1
ATOM 1147 N N . ALA A 1 171 ? 2.204 -29.442 35.031 1.00 62.44 171 ALA A N 1
ATOM 1148 C CA . ALA A 1 171 ? 1.474 -30.695 35.226 1.00 62.44 171 ALA A CA 1
ATOM 1149 C C . ALA A 1 171 ? 2.395 -31.927 35.212 1.00 62.44 171 ALA A C 1
ATOM 1151 O O . ALA A 1 171 ? 2.209 -32.847 36.011 1.00 62.44 171 ALA A O 1
ATOM 1152 N N . LEU A 1 172 ? 3.420 -31.934 34.353 1.00 60.72 172 LEU A N 1
ATOM 1153 C CA . LEU A 1 172 ? 4.418 -33.006 34.299 1.00 60.72 172 LEU A CA 1
ATOM 1154 C C . LEU A 1 172 ? 5.307 -33.027 35.551 1.00 60.72 172 LEU A C 1
ATOM 1156 O O . LEU A 1 172 ? 5.598 -34.101 36.075 1.00 60.72 172 LEU A O 1
ATOM 1160 N N . ARG A 1 173 ? 5.656 -31.856 36.102 1.00 59.59 173 ARG A N 1
ATOM 1161 C CA . ARG A 1 173 ? 6.474 -31.748 37.323 1.00 59.59 173 ARG A CA 1
ATOM 1162 C C . ARG A 1 173 ? 5.768 -32.275 38.577 1.00 59.59 173 ARG A C 1
ATOM 1164 O O . ARG A 1 173 ? 6.420 -32.835 39.448 1.00 59.59 173 ARG A O 1
ATOM 1171 N N . LYS A 1 174 ? 4.440 -32.141 38.662 1.00 54.84 174 LYS A N 1
ATOM 1172 C CA . LYS A 1 174 ? 3.642 -32.658 39.792 1.00 54.84 174 LYS A CA 1
ATOM 1173 C C . LYS A 1 174 ? 3.455 -34.177 39.792 1.00 54.84 174 LYS A C 1
ATOM 1175 O O . LYS A 1 174 ? 3.062 -34.721 40.812 1.00 54.84 174 LYS A O 1
ATOM 1180 N N . ARG A 1 175 ? 3.702 -34.860 38.671 1.00 57.75 175 ARG A N 1
ATOM 1181 C CA . ARG A 1 175 ? 3.572 -36.325 38.569 1.00 57.75 175 ARG A CA 1
ATOM 1182 C C . ARG A 1 175 ? 4.850 -37.083 38.933 1.00 57.75 175 ARG A C 1
ATOM 1184 O O . ARG A 1 175 ? 4.814 -38.305 39.010 1.00 57.75 175 ARG A O 1
ATOM 1191 N N . GLN A 1 176 ? 5.959 -36.370 39.119 1.00 53.53 176 GLN A N 1
ATOM 1192 C CA . GLN A 1 176 ? 7.260 -36.937 39.482 1.00 53.53 176 GLN A CA 1
ATOM 1193 C C . GLN A 1 176 ? 7.678 -36.627 40.931 1.00 53.53 176 GLN A C 1
ATOM 1195 O O . GLN A 1 176 ? 8.808 -36.934 41.301 1.00 53.53 176 GLN A O 1
ATOM 1200 N N . ALA A 1 177 ? 6.793 -36.014 41.723 1.00 50.06 177 ALA A N 1
ATOM 1201 C CA . ALA A 1 177 ? 6.985 -35.732 43.145 1.00 50.06 177 ALA A CA 1
ATOM 1202 C C . ALA A 1 177 ? 6.097 -36.642 44.000 1.00 50.06 177 ALA A C 1
ATOM 1204 O O . ALA A 1 177 ? 4.970 -36.943 43.542 1.00 50.06 177 ALA A O 1
#

Sequence (177 aa):
DWFELTNTGAVAVNLGGWSMDDSSATAGVAPLTGIASIAAGESVIFIEGSSSLNATFLSTWFGSNAPAGLQIGNYAGSGVGLSTSGDAVNVFNAGGVSQASVSFGASTAGVTFDNAAGLSGSISQLSAVGVNGAFLSADGNEIGSPGAIAAVPEADTYAMMLAGLGLIGAALRKRQA